Protein AF-A0A967I7R3-F1 (afdb_monomer_lite)

Sequence (116 aa):
MLYRHLVMAIALVLFTAGWAQADINAYLHDLNVSAQGNLGGFRTEVGARFGASGPQVDIALRSADSPADAAVCLWLAQQSRQPVDVVLREYRASKNQGWGTLAKNLGIKPGSAAFK

Structure (mmCIF, N/CA/C/O backbone):
data_AF-A0A967I7R3-F1
#
_entry.id   AF-A0A967I7R3-F1
#
loop_
_atom_site.group_PDB
_atom_site.id
_atom_site.type_symbol
_atom_site.label_atom_id
_atom_site.label_alt_id
_atom_site.label_comp_id
_atom_site.label_asym_id
_atom_site.label_entity_id
_atom_site.label_seq_id
_atom_site.pdbx_PDB_ins_code
_atom_site.Cartn_x
_atom_site.Cartn_y
_atom_site.Cartn_z
_atom_site.occupancy
_atom_site.B_iso_or_equiv
_atom_site.auth_seq_id
_atom_site.auth_comp_id
_atom_site.auth_asym_id
_atom_site.auth_atom_id
_atom_site.pdbx_PDB_model_num
ATOM 1 N N . MET A 1 1 ? -14.950 46.253 -21.527 1.00 54.78 1 MET A N 1
ATOM 2 C CA . MET A 1 1 ? -15.481 44.918 -21.903 1.00 54.78 1 MET A CA 1
ATOM 3 C C . MET A 1 1 ? -14.395 43.856 -22.099 1.00 54.78 1 MET A C 1
ATOM 5 O O . MET A 1 1 ? -14.636 42.727 -21.700 1.00 54.78 1 MET A O 1
ATOM 9 N N . LEU A 1 2 ? -13.205 44.191 -22.622 1.00 55.06 2 LEU A N 1
ATOM 10 C CA . LEU A 1 2 ? -12.119 43.233 -22.908 1.00 55.06 2 LEU A CA 1
ATOM 11 C C . LEU A 1 2 ? -11.606 42.440 -21.682 1.00 55.06 2 LEU A C 1
ATOM 13 O O . LEU A 1 2 ? -11.405 41.234 -21.766 1.00 55.06 2 LEU A O 1
ATOM 17 N N . TYR A 1 3 ? -11.473 43.092 -20.520 1.00 49.19 3 TYR A N 1
ATOM 18 C CA . TYR A 1 3 ? -10.940 42.472 -19.294 1.00 49.19 3 TYR A CA 1
ATOM 19 C C . TYR A 1 3 ? -11.826 41.333 -18.753 1.00 49.19 3 TYR A C 1
ATOM 21 O O . TYR A 1 3 ? -11.329 40.331 -18.254 1.00 49.19 3 TYR A O 1
ATOM 29 N N . ARG A 1 4 ? -13.152 41.436 -18.929 1.00 51.44 4 ARG A N 1
ATOM 30 C CA . ARG A 1 4 ? -14.111 40.411 -18.485 1.00 51.44 4 ARG A CA 1
ATOM 31 C C . ARG A 1 4 ? -14.025 39.134 -19.326 1.00 51.44 4 ARG A C 1
ATOM 33 O O .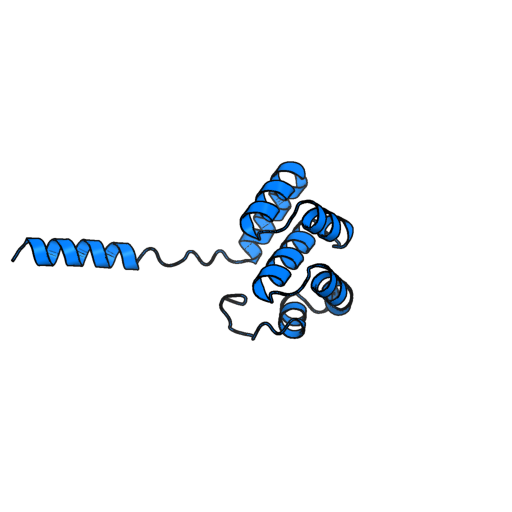 ARG A 1 4 ? -14.161 38.044 -18.784 1.00 51.44 4 ARG A O 1
ATOM 40 N N . HIS A 1 5 ? -13.754 39.269 -20.624 1.00 48.25 5 HIS A N 1
ATOM 41 C CA . HIS A 1 5 ? -13.531 38.125 -21.512 1.00 48.25 5 HIS A CA 1
ATOM 42 C C . HIS A 1 5 ? -12.173 37.461 -21.254 1.00 48.25 5 HIS A C 1
ATOM 44 O O . HIS A 1 5 ? -12.075 36.239 -21.303 1.00 48.25 5 HIS A O 1
ATOM 50 N N . LEU A 1 6 ? -11.157 38.249 -20.891 1.00 56.94 6 LEU A N 1
ATOM 51 C CA . LEU A 1 6 ? -9.816 37.753 -20.579 1.00 56.94 6 LEU A CA 1
ATOM 52 C C . LEU A 1 6 ? -9.794 36.948 -19.263 1.00 56.94 6 LEU A C 1
ATOM 54 O O . LEU A 1 6 ? -9.209 35.870 -19.213 1.00 56.94 6 LEU A O 1
ATOM 58 N N . VAL A 1 7 ? -10.527 37.395 -18.236 1.00 60.22 7 VAL A N 1
ATOM 59 C CA . VAL A 1 7 ? -10.692 36.645 -16.973 1.00 60.22 7 VAL A CA 1
ATOM 60 C C . VAL A 1 7 ? -11.515 35.362 -17.169 1.00 60.22 7 VAL A C 1
ATOM 62 O O . VAL A 1 7 ? -11.171 34.330 -16.598 1.00 60.22 7 VAL A O 1
ATOM 65 N N . MET A 1 8 ? -12.553 35.376 -18.018 1.00 58.41 8 MET A N 1
ATOM 66 C CA . MET A 1 8 ? -13.319 34.159 -18.337 1.00 58.41 8 MET A CA 1
ATOM 67 C C . MET A 1 8 ? -12.501 33.131 -19.133 1.00 58.41 8 MET A C 1
ATOM 69 O O . MET A 1 8 ? -12.637 31.935 -18.888 1.00 58.41 8 MET A O 1
ATOM 73 N N . ALA A 1 9 ? -11.624 33.574 -20.039 1.00 56.78 9 ALA A N 1
ATOM 74 C CA . ALA A 1 9 ? -10.745 32.679 -20.791 1.00 56.78 9 ALA A CA 1
ATOM 75 C C . ALA A 1 9 ? -9.698 32.000 -19.888 1.00 56.78 9 ALA A C 1
ATOM 77 O O . ALA A 1 9 ? -9.449 30.806 -20.029 1.00 56.78 9 ALA A O 1
ATOM 78 N N . ILE A 1 10 ? -9.147 32.724 -18.906 1.00 57.19 10 ILE A N 1
ATOM 79 C CA . ILE A 1 10 ? -8.219 32.160 -17.911 1.00 57.19 10 ILE A CA 1
ATOM 80 C C . ILE A 1 10 ? -8.943 31.172 -16.979 1.00 57.19 10 ILE A C 1
ATOM 82 O O . ILE A 1 10 ? -8.413 30.102 -16.687 1.00 57.19 10 ILE A O 1
ATOM 86 N N . ALA A 1 11 ? -10.178 31.475 -16.566 1.00 55.34 11 ALA A N 1
ATOM 87 C CA . ALA A 1 11 ? -10.980 30.573 -15.737 1.00 55.34 11 ALA A CA 1
ATOM 88 C C . ALA A 1 11 ? -11.372 29.270 -16.464 1.00 55.34 11 ALA A C 1
ATOM 90 O O . ALA A 1 11 ? -11.453 28.218 -15.833 1.00 55.34 11 ALA A O 1
ATOM 91 N N . LEU A 1 12 ? -11.565 29.315 -17.788 1.00 53.91 12 LEU A N 1
ATOM 92 C CA . LEU A 1 12 ? -11.891 28.139 -18.600 1.00 53.91 12 LEU A CA 1
ATOM 93 C C . LEU A 1 12 ? -10.682 27.207 -18.793 1.00 53.91 12 LEU A C 1
ATOM 95 O O . LEU A 1 12 ? -10.835 25.989 -18.734 1.00 53.91 12 LEU A O 1
ATOM 99 N N . VAL A 1 13 ? -9.473 27.761 -18.947 1.00 55.47 13 VAL A N 1
ATOM 100 C CA . VAL A 1 13 ? -8.231 26.972 -19.057 1.00 55.47 13 VAL A CA 1
ATOM 101 C C . VAL A 1 13 ? -7.910 26.258 -17.739 1.00 55.47 13 VAL A C 1
ATOM 103 O O . VAL A 1 13 ? -7.558 25.079 -17.753 1.00 55.47 13 VAL A O 1
ATOM 106 N N . LEU A 1 14 ? -8.131 26.913 -16.594 1.00 52.50 14 LEU A N 1
ATOM 107 C CA . LEU A 1 14 ? -7.922 26.311 -15.269 1.00 52.50 14 LEU A CA 1
ATOM 108 C C . LEU A 1 14 ? -8.919 25.184 -14.939 1.00 52.50 14 LEU A C 1
ATOM 110 O O . LEU A 1 14 ? -8.612 24.332 -14.110 1.00 52.50 14 LEU A O 1
ATOM 114 N N . PHE A 1 15 ? -10.077 25.133 -15.606 1.00 47.84 15 PHE A N 1
ATOM 115 C CA . PHE A 1 15 ? -11.057 24.050 -15.447 1.00 47.84 15 PHE A CA 1
ATOM 116 C C . PHE A 1 15 ? -10.755 22.825 -16.333 1.00 47.84 15 PHE A C 1
ATOM 118 O O . PHE A 1 15 ? -11.273 21.738 -16.088 1.00 47.84 15 PHE A O 1
ATOM 125 N N . THR A 1 16 ? -9.897 22.986 -17.352 1.00 47.16 16 THR A N 1
ATOM 126 C CA . THR A 1 16 ? -9.484 21.913 -18.282 1.00 47.16 16 THR A CA 1
ATOM 127 C C . THR A 1 16 ? -8.194 21.202 -17.886 1.00 47.16 16 THR A C 1
ATOM 129 O O . THR A 1 16 ? -7.809 20.241 -18.550 1.00 47.16 16 THR A O 1
ATOM 132 N N . ALA A 1 17 ? -7.571 21.586 -16.765 1.00 45.25 17 ALA A N 1
ATOM 133 C CA . ALA A 1 17 ? -6.643 20.719 -16.039 1.00 45.25 17 ALA A CA 1
ATOM 134 C C . ALA A 1 17 ? -7.445 19.578 -15.383 1.00 45.25 17 ALA A C 1
ATOM 136 O O . ALA A 1 17 ? -7.494 19.420 -14.165 1.00 45.25 17 ALA A O 1
ATOM 137 N N . GLY A 1 18 ? -8.167 18.836 -16.224 1.00 45.84 18 GLY A N 1
ATOM 138 C CA . GLY A 1 18 ? -8.880 17.634 -15.878 1.00 45.84 18 GLY A CA 1
ATOM 139 C C . GLY A 1 18 ? -7.853 16.669 -15.340 1.00 45.84 18 GLY A C 1
ATOM 140 O O . GLY A 1 18 ? -7.017 16.175 -16.090 1.00 45.84 18 GLY A O 1
ATOM 141 N N . TRP A 1 19 ? -7.889 16.511 -14.020 1.00 42.16 19 TRP A N 1
ATOM 142 C CA . TRP A 1 19 ? -7.573 15.306 -13.278 1.00 42.16 19 TRP A CA 1
ATOM 143 C C . TRP A 1 19 ? -7.066 14.208 -14.205 1.00 42.16 19 TRP A C 1
ATOM 145 O O . TRP A 1 19 ? -7.850 13.481 -14.815 1.00 42.16 19 TRP A O 1
ATOM 155 N N . ALA A 1 20 ? -5.744 14.124 -14.345 1.00 45.47 20 ALA A N 1
ATOM 156 C CA . ALA A 1 20 ? -5.130 12.908 -14.827 1.00 45.47 20 ALA A CA 1
ATOM 157 C C . ALA A 1 20 ? -5.488 11.839 -13.788 1.00 45.47 20 ALA A C 1
ATOM 159 O O . ALA A 1 20 ? -4.793 11.682 -12.783 1.00 45.47 20 ALA A O 1
ATOM 160 N N . GLN A 1 21 ? -6.632 11.174 -13.972 1.00 49.97 21 GLN A N 1
ATOM 161 C CA . GLN A 1 21 ? -6.923 9.910 -13.318 1.00 49.97 21 GLN A CA 1
ATOM 162 C C . GLN A 1 21 ? -5.872 8.953 -13.867 1.00 49.97 21 GLN A C 1
ATOM 164 O O . GLN A 1 21 ? -6.018 8.382 -14.944 1.00 49.97 21 GLN A O 1
ATOM 169 N N . ALA A 1 22 ? -4.731 8.915 -13.183 1.00 53.44 22 ALA A N 1
ATOM 170 C CA . ALA A 1 22 ? -3.685 7.963 -13.460 1.00 53.44 22 ALA A CA 1
ATOM 171 C C . ALA A 1 22 ? -4.304 6.584 -13.255 1.00 53.44 22 ALA A C 1
ATOM 173 O O . ALA A 1 22 ? -4.700 6.249 -12.138 1.00 53.44 22 ALA A O 1
ATOM 174 N N . ASP A 1 23 ? -4.431 5.838 -14.351 1.00 60.00 23 ASP A N 1
ATOM 175 C CA . ASP A 1 23 ? -4.883 4.457 -14.332 1.00 60.00 23 ASP A CA 1
ATOM 176 C C . ASP A 1 23 ? -4.059 3.708 -13.279 1.00 60.00 23 ASP A C 1
ATOM 178 O O . ASP A 1 23 ? -2.822 3.697 -13.324 1.00 60.00 23 ASP A O 1
ATOM 182 N N . ILE A 1 24 ? -4.742 3.149 -12.279 1.00 58.59 24 ILE A N 1
ATOM 183 C CA . ILE A 1 24 ? -4.072 2.539 -11.135 1.00 58.59 24 ILE A CA 1
ATOM 184 C C . ILE A 1 24 ? -3.174 1.385 -11.590 1.00 58.59 24 ILE A C 1
ATOM 186 O O . ILE A 1 24 ? -2.130 1.173 -10.991 1.00 58.59 24 ILE A O 1
ATOM 190 N N . ASN A 1 25 ? -3.502 0.693 -12.687 1.00 54.91 25 ASN A N 1
ATOM 191 C CA . ASN A 1 25 ? -2.655 -0.365 -13.229 1.00 54.91 25 ASN A CA 1
ATOM 192 C C . ASN A 1 25 ? -1.403 0.200 -13.897 1.00 54.91 25 ASN A C 1
ATOM 194 O O . ASN A 1 25 ? -0.326 -0.365 -13.720 1.00 54.91 25 ASN A O 1
ATOM 198 N N . ALA A 1 26 ? -1.515 1.313 -14.627 1.00 58.75 26 ALA A N 1
ATOM 199 C CA . ALA A 1 26 ? -0.351 1.985 -15.204 1.00 58.75 26 ALA A CA 1
ATOM 200 C C . ALA A 1 26 ? 0.588 2.505 -14.104 1.00 58.75 26 ALA A C 1
ATOM 202 O O . ALA A 1 26 ? 1.802 2.329 -14.194 1.00 58.75 26 ALA A O 1
ATOM 203 N N . TYR A 1 27 ? 0.024 3.060 -13.025 1.00 62.22 27 TYR A N 1
ATOM 204 C CA . TYR A 1 27 ? 0.792 3.460 -11.848 1.00 62.22 27 TYR A CA 1
ATOM 205 C C . TYR A 1 27 ? 1.443 2.263 -11.150 1.00 62.22 27 TYR A C 1
ATOM 207 O O . TYR A 1 27 ? 2.628 2.310 -10.848 1.00 62.22 27 TYR A O 1
ATOM 215 N N . LEU A 1 28 ? 0.708 1.173 -10.918 1.00 61.69 28 LEU A N 1
ATOM 216 C CA . LEU A 1 28 ? 1.253 -0.021 -10.267 1.00 61.69 28 LEU A CA 1
ATOM 217 C C . LEU A 1 28 ? 2.349 -0.687 -11.100 1.00 61.69 28 LEU A C 1
ATOM 219 O O . LEU A 1 28 ? 3.301 -1.218 -10.532 1.00 61.69 28 LEU A O 1
ATOM 223 N N . HIS A 1 29 ? 2.246 -0.636 -12.427 1.00 60.22 29 HIS A N 1
ATOM 224 C CA . HIS A 1 29 ? 3.282 -1.132 -13.322 1.00 60.22 29 HIS A CA 1
ATOM 225 C C . HIS A 1 29 ? 4.573 -0.310 -13.204 1.00 60.22 29 HIS A C 1
ATOM 227 O O . HIS A 1 29 ? 5.632 -0.883 -12.947 1.00 60.22 29 HIS A O 1
ATOM 233 N N . ASP A 1 30 ? 4.477 1.017 -13.305 1.00 61.78 30 ASP A N 1
ATOM 234 C CA . ASP A 1 30 ? 5.616 1.936 -13.169 1.00 61.78 30 ASP A CA 1
ATOM 235 C C . ASP A 1 30 ? 6.248 1.867 -11.765 1.00 61.78 30 ASP A C 1
ATOM 237 O O . ASP A 1 30 ? 7.467 1.779 -11.599 1.00 61.78 30 ASP A O 1
ATOM 241 N N . LEU A 1 31 ? 5.405 1.764 -10.735 1.00 64.19 31 LEU A N 1
ATOM 242 C CA . LEU A 1 31 ? 5.828 1.632 -9.346 1.00 64.19 31 LEU A CA 1
ATOM 243 C C . LEU A 1 31 ? 6.558 0.306 -9.082 1.00 64.19 31 LEU A C 1
ATOM 245 O O . LEU A 1 31 ? 7.533 0.286 -8.332 1.00 64.19 31 LEU A O 1
ATOM 249 N N . ASN A 1 32 ? 6.127 -0.799 -9.699 1.00 64.56 32 ASN A N 1
ATOM 250 C CA . ASN A 1 32 ? 6.797 -2.095 -9.564 1.00 64.56 32 ASN A CA 1
ATOM 251 C C . ASN A 1 32 ? 8.184 -2.088 -10.230 1.00 64.56 32 ASN A C 1
ATOM 253 O O . ASN A 1 32 ? 9.143 -2.617 -9.667 1.00 64.56 32 ASN A O 1
ATOM 257 N N . VAL A 1 33 ? 8.303 -1.439 -11.395 1.00 59.75 33 VAL A N 1
ATOM 258 C CA . VAL A 1 33 ? 9.583 -1.239 -12.095 1.00 59.75 33 VAL A CA 1
ATOM 259 C C . VAL A 1 33 ? 10.538 -0.396 -11.240 1.00 59.75 33 VAL A C 1
ATOM 261 O O . VAL A 1 33 ? 11.701 -0.762 -11.069 1.00 59.75 33 VAL A O 1
ATOM 264 N N . SER A 1 34 ? 10.040 0.678 -10.621 1.00 59.03 34 SER A N 1
ATOM 265 C CA . SER A 1 34 ? 10.819 1.517 -9.700 1.00 59.03 34 SER A CA 1
ATOM 266 C C . SER A 1 34 ? 11.242 0.760 -8.428 1.00 59.03 34 SER A C 1
ATOM 268 O O . SER A 1 34 ? 12.403 0.823 -8.011 1.00 59.03 34 SER A O 1
ATOM 270 N N . ALA A 1 35 ? 10.346 -0.040 -7.841 1.00 60.66 35 ALA A N 1
ATOM 271 C CA . ALA A 1 35 ? 10.622 -0.814 -6.630 1.00 60.66 35 ALA A CA 1
ATOM 272 C C . ALA A 1 35 ? 11.675 -1.919 -6.832 1.00 60.66 35 ALA A C 1
ATOM 274 O O . ALA A 1 35 ? 12.445 -2.193 -5.909 1.00 60.66 35 ALA A O 1
ATOM 275 N N . GLN A 1 36 ? 11.738 -2.528 -8.023 1.00 62.09 36 GLN A N 1
ATOM 276 C CA . GLN A 1 36 ? 12.758 -3.528 -8.369 1.00 62.09 36 GLN A CA 1
ATOM 277 C C . GLN A 1 36 ? 14.172 -2.930 -8.461 1.00 62.09 36 GLN A C 1
ATOM 279 O O . GLN A 1 36 ? 15.141 -3.629 -8.170 1.00 62.09 36 GLN A O 1
ATOM 284 N N . GLY A 1 37 ? 14.301 -1.648 -8.827 1.00 62.41 37 GLY A N 1
ATOM 285 C CA . GLY A 1 37 ? 15.589 -0.952 -8.942 1.00 62.41 37 GLY A CA 1
ATOM 286 C C . GLY A 1 37 ? 16.002 -0.142 -7.706 1.00 62.41 37 GLY A C 1
ATOM 287 O O . GLY A 1 37 ? 17.196 0.022 -7.460 1.00 62.41 37 GLY A O 1
ATOM 288 N N . ASN A 1 38 ? 15.047 0.371 -6.917 1.00 71.31 38 ASN A N 1
ATOM 289 C CA . ASN A 1 38 ? 15.321 1.224 -5.755 1.00 71.31 38 ASN A CA 1
ATOM 290 C C . ASN A 1 38 ? 14.226 1.141 -4.670 1.00 71.31 38 ASN A C 1
ATOM 292 O O . ASN A 1 38 ? 13.363 2.013 -4.533 1.00 71.31 38 ASN A O 1
ATOM 296 N N . LEU A 1 39 ? 14.321 0.121 -3.815 1.00 71.00 39 LEU A N 1
ATOM 297 C CA . LEU A 1 39 ? 13.387 -0.098 -2.703 1.00 71.00 39 LEU A CA 1
ATOM 298 C C . LEU A 1 39 ? 13.365 1.057 -1.670 1.00 71.00 39 LEU A C 1
ATOM 300 O O . LEU A 1 39 ? 12.364 1.270 -0.986 1.00 71.00 39 LEU A O 1
ATOM 304 N N . GLY A 1 40 ? 14.462 1.814 -1.541 1.00 71.75 40 GLY A N 1
ATOM 305 C CA . GLY A 1 40 ? 14.538 2.993 -0.668 1.00 71.75 40 GLY A CA 1
ATOM 306 C C . GLY A 1 40 ? 13.759 4.193 -1.221 1.00 71.75 40 GLY A C 1
ATOM 307 O O . GLY A 1 40 ? 13.046 4.871 -0.476 1.00 71.75 40 GLY A O 1
ATOM 308 N N . GLY A 1 41 ? 13.840 4.408 -2.537 1.00 75.50 41 GLY A N 1
ATOM 309 C CA . GLY A 1 41 ? 13.034 5.394 -3.259 1.00 75.50 41 GLY A CA 1
ATOM 310 C C . GLY A 1 41 ? 11.544 5.083 -3.149 1.00 75.50 41 GLY A C 1
ATOM 311 O O . GLY A 1 41 ? 10.768 5.947 -2.747 1.00 75.50 41 GLY A O 1
ATOM 312 N N . PHE A 1 42 ? 11.174 3.816 -3.358 1.00 75.00 42 PHE A N 1
ATOM 313 C CA . PHE A 1 42 ? 9.803 3.334 -3.184 1.00 75.00 42 PHE A CA 1
ATOM 314 C C . PHE A 1 42 ? 9.240 3.649 -1.789 1.00 75.00 42 PHE A C 1
ATOM 316 O O . PHE A 1 42 ? 8.150 4.208 -1.677 1.00 75.00 42 PHE A O 1
ATOM 323 N N . ARG A 1 43 ? 9.987 3.348 -0.712 1.00 76.75 43 ARG A N 1
ATOM 324 C CA . ARG A 1 43 ? 9.542 3.639 0.665 1.00 76.75 43 ARG A CA 1
ATOM 325 C C . ARG A 1 43 ? 9.213 5.116 0.865 1.00 76.75 43 ARG A C 1
ATOM 327 O O . ARG A 1 43 ? 8.198 5.441 1.477 1.00 76.75 43 ARG A O 1
ATOM 334 N N . THR A 1 44 ? 10.080 5.987 0.356 1.00 80.12 44 THR A N 1
ATOM 335 C CA . THR A 1 44 ? 9.930 7.441 0.478 1.00 80.12 44 THR A CA 1
ATOM 336 C C . THR A 1 44 ? 8.712 7.932 -0.299 1.00 80.12 44 THR A C 1
ATOM 338 O O . THR A 1 44 ? 7.902 8.683 0.240 1.00 80.12 44 THR A O 1
ATOM 341 N N . GLU A 1 45 ? 8.551 7.476 -1.541 1.00 77.69 45 GLU A N 1
ATOM 342 C CA . GLU A 1 45 ? 7.452 7.887 -2.414 1.00 77.69 45 GLU A CA 1
ATOM 343 C C . GLU A 1 45 ? 6.092 7.437 -1.870 1.00 77.69 45 GLU A C 1
ATOM 345 O O . GLU A 1 45 ? 5.172 8.243 -1.740 1.00 77.69 45 GLU A O 1
ATOM 350 N N . VAL A 1 46 ? 5.970 6.164 -1.492 1.00 77.31 46 VAL A N 1
ATOM 351 C CA . VAL A 1 46 ? 4.724 5.575 -0.985 1.00 77.31 46 VAL A CA 1
ATOM 352 C C . VAL A 1 46 ? 4.338 6.177 0.367 1.00 77.31 46 VAL A C 1
ATOM 354 O O . VAL A 1 46 ? 3.169 6.502 0.584 1.00 77.31 46 VAL A O 1
ATOM 357 N N . GLY A 1 47 ? 5.312 6.393 1.258 1.00 79.31 47 GLY A N 1
ATOM 358 C CA . GLY A 1 47 ? 5.088 7.088 2.526 1.00 79.31 47 GLY A CA 1
ATOM 359 C C . GLY A 1 47 ? 4.587 8.520 2.321 1.00 79.31 47 GLY A C 1
ATOM 360 O O . GLY A 1 47 ? 3.587 8.913 2.921 1.00 79.31 47 GLY A O 1
ATOM 361 N N . ALA A 1 48 ? 5.222 9.279 1.421 1.00 80.69 48 ALA A N 1
ATOM 362 C CA . ALA A 1 48 ? 4.832 10.655 1.116 1.00 80.69 48 ALA A CA 1
ATOM 363 C C . ALA A 1 48 ? 3.456 10.748 0.438 1.00 80.69 48 ALA A C 1
ATOM 365 O O . ALA A 1 48 ? 2.654 11.616 0.781 1.00 80.69 48 ALA A O 1
ATOM 366 N N . ARG A 1 49 ? 3.163 9.849 -0.507 1.00 76.56 49 ARG A N 1
ATOM 367 C CA . ARG A 1 49 ? 1.935 9.886 -1.311 1.00 76.56 49 ARG A CA 1
ATOM 368 C C . ARG A 1 49 ? 0.704 9.433 -0.536 1.00 76.56 49 ARG A C 1
ATOM 370 O O . ARG A 1 49 ? -0.367 10.013 -0.715 1.00 76.56 49 ARG A O 1
ATOM 377 N N . PHE A 1 50 ? 0.850 8.420 0.318 1.00 77.44 50 PHE A N 1
ATOM 378 C CA . PHE A 1 50 ? -0.278 7.845 1.054 1.00 77.44 50 PHE A CA 1
ATOM 379 C C . PHE A 1 50 ? -0.342 8.256 2.528 1.00 77.44 50 PHE A C 1
ATOM 381 O O . PHE A 1 50 ? -1.258 7.852 3.243 1.00 77.44 50 PHE A O 1
ATOM 388 N N . GLY A 1 51 ? 0.606 9.078 2.991 1.00 79.69 51 GLY A N 1
ATOM 389 C CA . GLY A 1 51 ? 0.682 9.515 4.386 1.00 79.69 51 GLY A CA 1
ATOM 390 C C . GLY A 1 51 ? 1.005 8.376 5.356 1.00 79.69 51 GLY A C 1
ATOM 391 O O . GLY A 1 51 ? 0.635 8.445 6.527 1.00 79.69 51 GLY A O 1
ATOM 392 N N . ALA A 1 52 ? 1.656 7.315 4.872 1.00 81.94 52 ALA A N 1
ATOM 393 C CA . ALA A 1 52 ? 2.021 6.161 5.680 1.00 81.94 52 ALA A CA 1
ATO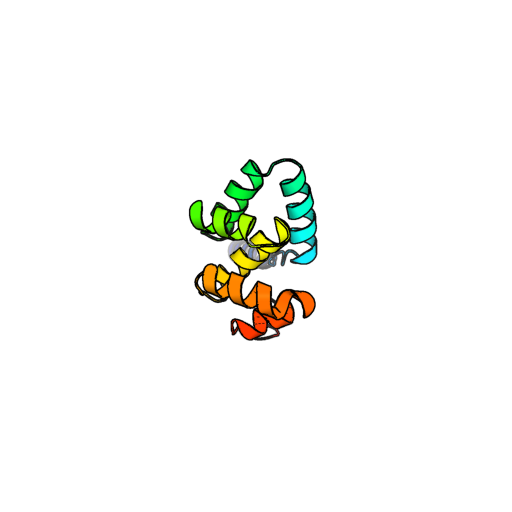M 394 C C . ALA A 1 52 ? 3.346 6.403 6.413 1.00 81.94 52 ALA A C 1
ATOM 396 O O . ALA A 1 52 ? 4.322 6.880 5.832 1.00 81.94 52 ALA A O 1
ATOM 397 N N . SER A 1 53 ? 3.404 6.035 7.692 1.00 85.38 53 SER A N 1
ATOM 398 C CA . SER A 1 53 ? 4.650 6.087 8.459 1.00 85.38 53 SER A CA 1
ATOM 399 C C . SER A 1 53 ? 5.634 5.010 7.987 1.00 85.38 53 SER A C 1
ATOM 401 O O . SER A 1 53 ? 5.223 3.954 7.505 1.00 85.38 53 SER A O 1
ATOM 403 N N . GLY A 1 54 ? 6.940 5.234 8.174 1.00 84.56 54 GLY A N 1
ATOM 404 C CA . GLY A 1 54 ? 7.977 4.241 7.848 1.00 84.56 54 GLY A CA 1
ATOM 405 C C . GLY A 1 54 ? 7.661 2.826 8.370 1.00 84.56 54 GLY A C 1
ATOM 406 O O . GLY A 1 54 ? 7.687 1.882 7.581 1.00 84.56 54 GLY A O 1
ATOM 407 N N . PRO A 1 55 ? 7.241 2.666 9.642 1.00 88.50 55 PRO A N 1
ATOM 408 C CA . PRO A 1 55 ? 6.802 1.374 10.167 1.00 88.50 55 PRO A CA 1
ATOM 409 C C . PRO A 1 55 ? 5.597 0.760 9.436 1.00 88.50 55 PRO A C 1
ATOM 411 O O . PRO A 1 55 ? 5.565 -0.450 9.230 1.00 88.50 55 PRO A O 1
ATOM 414 N N . GLN A 1 56 ? 4.608 1.559 9.019 1.00 86.62 56 GLN A N 1
ATOM 415 C CA . GLN A 1 56 ? 3.460 1.057 8.250 1.00 86.62 56 GLN A CA 1
ATOM 416 C C . GLN A 1 56 ? 3.889 0.562 6.866 1.00 86.62 56 GLN A C 1
ATOM 418 O O . GLN A 1 56 ? 3.440 -0.498 6.429 1.00 86.62 56 GLN A O 1
ATOM 423 N N . VAL A 1 57 ? 4.792 1.293 6.205 1.00 87.44 57 VAL A N 1
ATOM 424 C CA . VAL A 1 57 ? 5.364 0.887 4.914 1.00 87.44 57 VAL A CA 1
ATOM 425 C C . VAL A 1 57 ? 6.159 -0.412 5.061 1.00 87.44 57 VAL A C 1
ATOM 427 O O . VAL A 1 57 ? 5.999 -1.329 4.257 1.00 87.44 57 VAL A O 1
ATOM 430 N N . ASP A 1 58 ? 6.959 -0.540 6.120 1.00 88.75 58 ASP A N 1
ATOM 431 C CA . ASP A 1 58 ? 7.731 -1.752 6.406 1.00 88.75 58 ASP A CA 1
ATOM 432 C C . ASP A 1 58 ? 6.848 -2.971 6.665 1.00 88.75 58 ASP A C 1
A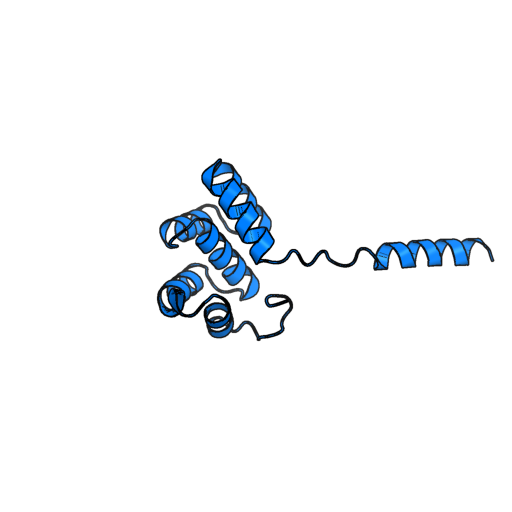TOM 434 O O . ASP A 1 58 ? 7.132 -4.065 6.173 1.00 88.75 58 ASP A O 1
ATOM 438 N N . ILE A 1 59 ? 5.768 -2.796 7.426 1.00 89.94 59 ILE A N 1
ATOM 439 C CA . ILE A 1 59 ? 4.810 -3.868 7.702 1.00 89.94 59 ILE A CA 1
ATOM 440 C C . ILE A 1 59 ? 4.116 -4.308 6.411 1.00 89.94 59 ILE A C 1
ATOM 442 O O . ILE A 1 59 ? 3.981 -5.513 6.191 1.00 89.94 59 ILE A O 1
ATOM 446 N N . ALA A 1 60 ? 3.721 -3.369 5.548 1.00 88.25 60 ALA A N 1
ATOM 447 C CA . ALA A 1 60 ? 3.101 -3.683 4.264 1.00 88.25 60 ALA A CA 1
ATOM 448 C C . ALA A 1 60 ? 4.062 -4.444 3.341 1.00 88.25 60 ALA A C 1
ATOM 450 O O . ALA A 1 60 ? 3.703 -5.506 2.837 1.00 88.25 60 ALA A O 1
ATOM 451 N N . LEU A 1 61 ? 5.307 -3.974 3.206 1.00 88.00 61 LEU A N 1
ATOM 452 C CA . LEU A 1 61 ? 6.348 -4.625 2.401 1.00 88.00 61 LEU A CA 1
ATOM 453 C C . LEU A 1 61 ? 6.677 -6.047 2.866 1.00 88.00 61 LEU A C 1
ATOM 455 O O . LEU A 1 61 ? 6.987 -6.902 2.047 1.00 88.00 61 LEU A O 1
ATOM 459 N N . ARG A 1 62 ? 6.618 -6.313 4.175 1.00 88.88 62 ARG A N 1
ATOM 460 C CA . ARG A 1 62 ? 6.842 -7.659 4.732 1.00 88.88 62 ARG A CA 1
ATOM 461 C C . ARG A 1 62 ? 5.631 -8.580 4.607 1.00 88.88 62 ARG A C 1
ATOM 463 O O . ARG A 1 62 ? 5.776 -9.789 4.746 1.00 88.88 62 ARG A O 1
ATOM 470 N N . SER A 1 63 ? 4.439 -8.010 4.456 1.00 87.38 63 SER A N 1
ATOM 471 C CA . SER A 1 63 ? 3.172 -8.740 4.550 1.00 87.38 63 SER A CA 1
ATOM 472 C C . SER A 1 63 ? 2.528 -9.036 3.205 1.00 87.38 63 SER A C 1
ATOM 474 O O . SER A 1 63 ? 1.687 -9.935 3.150 1.00 87.38 63 SER A O 1
ATOM 476 N N . ALA A 1 64 ? 2.864 -8.255 2.182 1.00 87.12 64 ALA A N 1
ATOM 477 C CA . ALA A 1 64 ? 2.361 -8.394 0.828 1.00 87.12 64 ALA A CA 1
ATOM 478 C C . ALA A 1 64 ? 3.291 -9.272 -0.022 1.00 87.12 64 ALA A C 1
ATOM 480 O O . ALA A 1 64 ? 4.489 -9.352 0.249 1.00 87.12 64 ALA A O 1
ATOM 481 N N . ASP A 1 65 ? 2.744 -9.909 -1.060 1.00 86.38 65 ASP A N 1
ATOM 482 C CA . ASP A 1 65 ? 3.511 -10.814 -1.925 1.00 86.38 65 ASP A CA 1
ATOM 483 C C . ASP A 1 65 ? 4.502 -10.048 -2.833 1.00 86.38 65 ASP A C 1
ATOM 485 O O . ASP A 1 65 ? 5.482 -10.616 -3.314 1.00 86.38 65 ASP A O 1
ATOM 489 N N . SER A 1 66 ? 4.278 -8.746 -3.048 1.00 84.31 66 SER A N 1
ATOM 490 C CA . SER A 1 66 ? 5.163 -7.870 -3.819 1.00 84.31 66 SER A CA 1
ATOM 491 C C . SER A 1 66 ? 5.174 -6.428 -3.277 1.00 84.31 66 SER A C 1
ATOM 493 O O . SER A 1 66 ? 4.240 -6.018 -2.579 1.00 84.31 66 SER A O 1
ATOM 495 N N . PRO A 1 67 ? 6.190 -5.607 -3.615 1.00 79.94 67 PRO A N 1
ATOM 496 C CA . PRO A 1 67 ? 6.167 -4.176 -3.313 1.00 79.94 67 PRO A CA 1
ATOM 497 C C . PRO A 1 67 ? 4.963 -3.447 -3.922 1.00 79.94 67 PRO A C 1
ATOM 499 O O . PRO A 1 67 ? 4.394 -2.565 -3.282 1.00 79.94 67 PRO A O 1
ATOM 502 N N . ALA A 1 68 ? 4.524 -3.840 -5.121 1.00 77.44 68 ALA A N 1
ATOM 503 C CA . ALA A 1 68 ? 3.322 -3.283 -5.738 1.00 77.44 68 ALA A CA 1
ATOM 504 C C . ALA A 1 68 ? 2.071 -3.582 -4.894 1.00 77.44 68 ALA A C 1
ATOM 506 O O . ALA A 1 68 ? 1.294 -2.678 -4.595 1.00 77.44 68 ALA A O 1
ATOM 507 N N . ASP A 1 69 ? 1.928 -4.817 -4.414 1.00 83.50 69 ASP A N 1
ATOM 508 C CA . ASP A 1 69 ? 0.818 -5.228 -3.551 1.00 83.50 69 ASP A CA 1
ATOM 509 C C . ASP A 1 69 ? 0.835 -4.475 -2.212 1.00 83.50 69 ASP A C 1
ATOM 511 O O . ASP A 1 69 ? -0.215 -4.075 -1.700 1.00 83.50 69 ASP A O 1
ATOM 515 N N . ALA A 1 70 ? 2.026 -4.220 -1.659 1.00 87.88 70 ALA A N 1
ATOM 516 C CA . ALA A 1 70 ? 2.190 -3.395 -0.465 1.00 87.88 70 ALA A CA 1
ATOM 517 C C . ALA A 1 70 ? 1.700 -1.958 -0.701 1.00 87.88 70 ALA A C 1
ATOM 519 O O . ALA A 1 70 ? 0.991 -1.406 0.144 1.00 87.88 70 ALA A O 1
ATOM 520 N N . ALA A 1 71 ? 2.023 -1.365 -1.855 1.00 82.25 71 ALA A N 1
ATOM 521 C CA . ALA A 1 71 ? 1.531 -0.042 -2.227 1.00 82.25 71 ALA A CA 1
ATOM 522 C C . ALA A 1 71 ? 0.006 -0.018 -2.388 1.00 82.25 71 ALA A C 1
ATOM 524 O O . ALA A 1 71 ? -0.633 0.906 -1.884 1.00 82.25 71 ALA A O 1
ATOM 525 N N . VAL A 1 72 ? -0.592 -1.046 -3.006 1.00 82.50 72 VAL A N 1
ATOM 526 C CA . VAL A 1 72 ? -2.058 -1.169 -3.103 1.00 82.50 72 VAL A CA 1
ATOM 527 C C . VAL A 1 72 ? -2.688 -1.235 -1.717 1.00 82.50 72 VAL A C 1
ATOM 529 O O . VAL A 1 72 ? -3.665 -0.536 -1.459 1.00 82.50 72 VAL A O 1
ATOM 532 N N . CYS A 1 73 ? -2.127 -2.024 -0.799 1.00 88.75 73 CYS A N 1
ATOM 533 C CA . CYS A 1 73 ? -2.640 -2.125 0.568 1.00 88.75 73 CYS A CA 1
ATOM 534 C C . CYS A 1 73 ? -2.560 -0.786 1.318 1.00 88.75 73 CYS A C 1
ATOM 536 O O . CYS A 1 73 ? -3.500 -0.414 2.017 1.00 88.75 73 CYS A O 1
ATOM 538 N N . LEU A 1 74 ? -1.469 -0.034 1.155 1.00 86.50 74 LEU A N 1
ATOM 539 C CA . LEU A 1 74 ? -1.308 1.287 1.773 1.00 86.50 74 LEU A CA 1
ATOM 540 C C . LEU A 1 74 ? -2.280 2.314 1.186 1.00 86.50 74 LEU A C 1
ATOM 542 O O . LEU A 1 74 ? -2.919 3.057 1.932 1.00 86.50 74 LEU A O 1
ATOM 546 N N . TRP A 1 75 ? -2.454 2.310 -0.134 1.00 83.75 75 TRP A N 1
ATOM 547 C CA . TRP A 1 75 ? -3.440 3.152 -0.802 1.00 83.75 75 TRP A CA 1
ATOM 548 C C . TRP A 1 75 ? -4.869 2.808 -0.363 1.00 83.75 75 TRP A C 1
ATOM 550 O O . TRP A 1 75 ? -5.638 3.701 -0.011 1.00 83.75 75 TRP A O 1
ATOM 560 N N . LEU A 1 76 ? -5.221 1.520 -0.296 1.00 85.25 76 LEU A N 1
ATOM 561 C CA . LEU A 1 76 ? -6.525 1.069 0.190 1.00 85.25 76 LEU A CA 1
ATOM 562 C C . LEU A 1 76 ? -6.762 1.475 1.644 1.00 85.25 76 LEU A C 1
ATOM 564 O O . LEU A 1 76 ? -7.867 1.903 1.959 1.00 85.25 76 LEU A O 1
ATOM 568 N N . ALA A 1 77 ? -5.748 1.390 2.511 1.00 87.25 77 ALA A N 1
ATOM 569 C CA . ALA A 1 77 ? -5.834 1.841 3.901 1.00 87.25 77 ALA A CA 1
ATOM 570 C C . ALA A 1 77 ? -6.146 3.340 3.994 1.00 87.25 77 ALA A C 1
ATOM 572 O O . ALA A 1 77 ? -7.021 3.751 4.758 1.00 87.25 77 ALA A O 1
ATOM 573 N N . GLN A 1 78 ? -5.506 4.158 3.158 1.00 84.19 78 GLN A N 1
ATOM 574 C CA . GLN A 1 78 ? -5.792 5.587 3.082 1.00 84.19 78 GLN A CA 1
ATOM 575 C C . GLN A 1 78 ? -7.210 5.866 2.557 1.00 84.19 78 GLN A C 1
ATOM 577 O O . GLN A 1 78 ? -7.924 6.691 3.128 1.00 84.19 78 GLN A O 1
ATOM 582 N N . GLN A 1 79 ? -7.637 5.179 1.492 1.00 79.31 79 GLN A N 1
ATOM 583 C CA . GLN A 1 79 ? -8.951 5.389 0.870 1.00 79.31 79 GLN A CA 1
ATOM 584 C C . GLN A 1 79 ? -10.109 4.915 1.755 1.00 79.31 79 GLN A C 1
ATOM 586 O O . GLN A 1 79 ? -11.116 5.611 1.882 1.00 79.31 79 GLN A O 1
ATOM 591 N N . SER A 1 80 ? -9.972 3.751 2.394 1.00 82.31 80 SER A N 1
ATOM 592 C CA . SER A 1 80 ? -10.978 3.207 3.315 1.00 82.31 80 SER A CA 1
ATOM 593 C C . SER A 1 80 ? -10.906 3.830 4.712 1.00 82.31 80 SER A C 1
ATOM 595 O O . SER A 1 80 ? -11.808 3.616 5.522 1.00 82.31 80 SER A O 1
ATOM 597 N N . ARG A 1 81 ? -9.851 4.613 4.997 1.00 86.06 81 ARG A N 1
ATOM 598 C CA . ARG A 1 81 ? -9.503 5.140 6.329 1.00 86.06 81 ARG A CA 1
ATOM 599 C C . ARG A 1 81 ? -9.403 4.042 7.390 1.00 86.06 81 ARG A C 1
ATOM 601 O O . ARG A 1 81 ? -9.710 4.275 8.559 1.00 86.06 81 ARG A O 1
ATOM 608 N N . GLN A 1 82 ? -8.996 2.846 6.979 1.00 87.62 82 GLN A N 1
ATOM 609 C CA . GLN A 1 82 ? -8.795 1.721 7.879 1.00 87.62 82 GLN A CA 1
ATOM 610 C C . GLN A 1 82 ? -7.315 1.557 8.237 1.00 87.62 82 GLN A C 1
ATOM 612 O O . GLN A 1 82 ? -6.438 1.927 7.454 1.00 87.62 82 GLN A O 1
ATOM 617 N N . PRO A 1 83 ? -7.015 0.980 9.411 1.00 90.00 83 PRO A N 1
ATOM 618 C CA . PRO A 1 83 ? -5.653 0.613 9.773 1.00 90.00 83 PRO A CA 1
ATOM 619 C C . PRO A 1 83 ? -5.015 -0.343 8.751 1.00 90.00 83 PRO A C 1
ATOM 621 O O . PRO A 1 83 ? -5.682 -1.229 8.209 1.00 90.00 83 PRO A O 1
ATOM 624 N N . VAL A 1 84 ? -3.709 -0.190 8.493 1.00 88.81 84 VAL A N 1
ATOM 625 C CA . VAL A 1 84 ? -3.006 -0.991 7.471 1.00 88.81 84 VAL A CA 1
ATOM 626 C C . VAL A 1 84 ? -3.033 -2.491 7.787 1.00 88.81 84 VAL A C 1
ATOM 628 O O . VAL A 1 84 ? -3.090 -3.313 6.882 1.00 88.81 84 VAL A O 1
ATOM 631 N N . ASP A 1 85 ? -3.047 -2.865 9.065 1.00 90.19 85 ASP A N 1
ATOM 632 C CA . ASP A 1 85 ? -3.158 -4.247 9.535 1.00 90.19 85 ASP A CA 1
ATOM 633 C C . ASP A 1 85 ? -4.511 -4.878 9.183 1.00 90.19 85 ASP A C 1
ATOM 635 O O . ASP A 1 85 ? -4.559 -6.054 8.814 1.00 90.19 85 ASP A O 1
ATOM 639 N N . VAL A 1 86 ? -5.597 -4.098 9.230 1.00 91.19 86 VAL A N 1
ATOM 640 C CA . VAL A 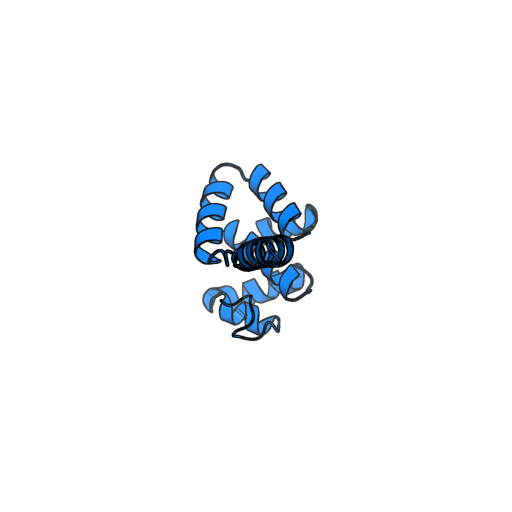1 86 ? -6.927 -4.540 8.793 1.00 91.19 86 VAL A CA 1
ATOM 641 C C . VAL A 1 86 ? -6.905 -4.815 7.295 1.00 91.19 86 VAL A C 1
ATOM 643 O O . VAL A 1 86 ? -7.314 -5.892 6.867 1.00 91.19 86 VAL A O 1
ATOM 646 N N . VAL A 1 87 ? -6.342 -3.897 6.508 1.00 91.31 87 VAL A N 1
ATOM 647 C CA . VAL A 1 87 ? -6.231 -4.063 5.053 1.00 91.31 87 VAL A CA 1
ATOM 648 C C . VAL A 1 87 ? -5.357 -5.256 4.678 1.00 91.31 87 VAL A C 1
ATOM 650 O O . VAL A 1 87 ? -5.738 -6.038 3.814 1.00 91.31 87 VAL A O 1
ATOM 653 N N . LEU A 1 88 ? -4.218 -5.447 5.345 1.00 92.12 88 LEU A N 1
ATOM 654 C CA . LEU A 1 88 ? -3.317 -6.575 5.093 1.00 92.12 88 LEU A CA 1
ATOM 655 C C . LEU A 1 88 ? -3.947 -7.921 5.468 1.00 92.12 88 LEU A C 1
ATOM 657 O O . LEU A 1 88 ? -3.695 -8.928 4.803 1.00 92.12 88 LEU A O 1
ATOM 661 N N . ARG A 1 89 ? -4.775 -7.956 6.518 1.00 92.69 89 ARG A N 1
ATOM 662 C CA . ARG A 1 89 ? -5.549 -9.149 6.879 1.00 92.69 89 ARG A CA 1
ATOM 663 C C . ARG A 1 89 ? -6.563 -9.492 5.792 1.00 92.69 89 ARG A C 1
ATOM 665 O O . ARG A 1 89 ? -6.598 -10.641 5.357 1.00 92.69 89 ARG A O 1
ATOM 672 N N . GLU A 1 90 ? -7.334 -8.509 5.333 1.00 91.06 90 GLU A N 1
ATOM 673 C CA . GLU A 1 90 ? -8.300 -8.709 4.249 1.00 91.06 90 GLU A CA 1
ATOM 674 C C . GLU A 1 90 ? -7.603 -9.092 2.938 1.00 91.06 90 GLU A C 1
ATOM 676 O O . GLU A 1 90 ? -8.034 -10.025 2.268 1.00 91.06 90 GLU A O 1
ATOM 681 N N . TYR A 1 91 ? -6.466 -8.467 2.614 1.00 90.62 91 TYR A N 1
ATOM 682 C CA . TYR A 1 91 ? -5.652 -8.826 1.453 1.00 90.62 91 TYR A CA 1
ATOM 683 C C . TYR A 1 91 ? -5.280 -10.308 1.478 1.00 90.62 91 TYR A C 1
ATOM 685 O O . TYR A 1 91 ? -5.525 -11.016 0.508 1.00 90.62 91 TYR A O 1
ATOM 693 N N . ARG A 1 92 ? -4.770 -10.829 2.600 1.00 89.81 92 ARG A N 1
ATOM 694 C CA . ARG A 1 92 ? -4.437 -12.259 2.706 1.00 89.81 92 ARG A CA 1
ATOM 695 C C . ARG A 1 92 ? -5.656 -13.164 2.528 1.00 89.81 92 ARG A C 1
ATOM 697 O O . ARG A 1 92 ? -5.515 -14.243 1.959 1.00 89.81 92 ARG A O 1
ATOM 704 N N . ALA A 1 93 ? -6.827 -12.734 2.994 1.00 88.50 93 ALA A N 1
ATOM 705 C CA . ALA A 1 93 ? -8.069 -13.491 2.871 1.00 88.50 93 ALA A CA 1
ATOM 706 C C . ALA A 1 93 ? -8.636 -13.487 1.439 1.00 88.50 93 ALA A C 1
ATOM 708 O O . ALA A 1 93 ? -9.219 -14.483 1.013 1.00 88.50 93 ALA A O 1
ATOM 709 N N . SER A 1 94 ? -8.449 -12.400 0.682 1.00 85.31 94 SER A N 1
ATOM 710 C CA . SER A 1 94 ? -9.081 -12.199 -0.628 1.00 85.31 94 SER A CA 1
ATOM 711 C C . SER A 1 94 ? -8.107 -12.023 -1.799 1.00 85.31 94 SER A C 1
ATOM 713 O O . SER A 1 94 ? -8.551 -11.678 -2.893 1.00 85.31 94 SER A O 1
ATOM 715 N N . LYS A 1 95 ? -6.796 -12.254 -1.634 1.00 79.81 95 LYS A N 1
ATOM 716 C CA . LYS A 1 95 ? -5.786 -11.987 -2.684 1.00 79.81 95 LYS A CA 1
ATOM 717 C C . LYS A 1 95 ? -6.044 -12.706 -4.010 1.00 79.81 95 LYS A C 1
ATOM 719 O O . LYS A 1 95 ? -5.778 -12.155 -5.070 1.00 79.81 95 LYS A O 1
ATOM 724 N N . ASN A 1 96 ? -6.662 -13.885 -3.967 1.00 82.69 96 ASN A N 1
ATOM 725 C CA . ASN A 1 96 ? -7.013 -14.657 -5.166 1.00 82.69 96 ASN A CA 1
ATOM 726 C C . ASN A 1 96 ? -8.329 -14.204 -5.832 1.00 82.69 96 ASN A C 1
ATOM 728 O O . ASN A 1 96 ? -8.726 -14.758 -6.852 1.00 82.69 96 ASN A O 1
ATOM 732 N N . GLN A 1 97 ? -9.030 -13.229 -5.248 1.00 80.12 97 GLN A N 1
ATOM 733 C CA . GLN A 1 97 ? -10.333 -12.727 -5.706 1.00 80.12 97 GLN A CA 1
ATOM 734 C C . GLN A 1 97 ? -10.228 -11.353 -6.389 1.00 80.12 97 GLN A C 1
ATOM 736 O O . GLN A 1 97 ? -11.244 -10.778 -6.787 1.00 80.12 97 GLN A O 1
ATOM 741 N N . GLY A 1 98 ? -9.009 -10.822 -6.509 1.00 77.62 98 GLY A N 1
ATOM 742 C CA . GLY A 1 98 ? -8.719 -9.531 -7.121 1.00 77.62 98 GLY A CA 1
ATOM 743 C C . GLY A 1 98 ? -8.987 -8.323 -6.217 1.00 77.62 98 GLY A C 1
ATOM 744 O O . GLY A 1 98 ? -9.725 -8.370 -5.229 1.00 77.62 98 GLY A O 1
ATOM 745 N N . TRP A 1 99 ? -8.391 -7.194 -6.599 1.00 80.12 99 TRP A N 1
ATOM 746 C CA . TRP A 1 99 ? -8.389 -5.948 -5.826 1.00 80.12 99 TRP A CA 1
ATOM 747 C C . TRP A 1 99 ? -9.771 -5.330 -5.633 1.00 80.12 99 TRP A C 1
ATOM 749 O O . TRP A 1 99 ? -10.040 -4.739 -4.591 1.00 80.12 99 TRP A O 1
ATOM 759 N N . GLY A 1 100 ? -10.672 -5.498 -6.604 1.00 76.75 100 GLY A N 1
ATOM 760 C CA . GLY A 1 100 ? -12.032 -4.974 -6.496 1.00 76.75 100 GLY A CA 1
ATOM 761 C C . GLY A 1 100 ? -12.837 -5.636 -5.374 1.00 76.75 100 GLY A C 1
ATOM 762 O O . GLY A 1 100 ? -13.604 -4.962 -4.685 1.00 76.75 100 GLY A O 1
ATOM 763 N N . THR A 1 101 ? -12.616 -6.934 -5.143 1.00 83.06 101 THR A N 1
ATOM 764 C CA . THR A 1 101 ? -13.231 -7.678 -4.035 1.00 83.06 101 THR A CA 1
ATOM 765 C C . THR A 1 101 ? -12.673 -7.210 -2.696 1.00 83.06 101 THR A C 1
ATOM 767 O O . THR A 1 101 ? -13.444 -6.912 -1.787 1.00 83.06 101 THR A O 1
ATOM 770 N N . LEU A 1 102 ? -11.349 -7.043 -2.604 1.00 85.06 102 LEU A N 1
ATOM 771 C CA . LEU A 1 102 ? -10.697 -6.480 -1.420 1.00 85.06 102 LEU A CA 1
ATOM 772 C C . LEU A 1 102 ? -11.240 -5.079 -1.095 1.00 85.06 102 LEU A C 1
ATOM 774 O O . LEU A 1 102 ? -11.680 -4.825 0.022 1.00 85.06 102 LEU A O 1
ATOM 778 N N . ALA A 1 103 ? -11.286 -4.182 -2.080 1.00 83.00 103 ALA A N 1
ATOM 779 C CA . ALA A 1 103 ? -11.803 -2.826 -1.913 1.00 83.00 103 ALA A CA 1
ATOM 780 C C . ALA A 1 103 ? -13.265 -2.818 -1.430 1.00 83.00 103 ALA A C 1
ATOM 782 O O . ALA A 1 103 ? -13.618 -2.058 -0.526 1.00 83.00 103 ALA A O 1
ATOM 783 N N . LYS A 1 104 ? -14.106 -3.706 -1.974 1.00 82.81 104 LYS A N 1
ATOM 784 C CA . LYS A 1 104 ? -15.495 -3.876 -1.531 1.00 82.81 104 LYS A CA 1
ATOM 785 C C . LYS A 1 104 ? -15.581 -4.345 -0.075 1.00 82.81 104 LYS A C 1
ATOM 787 O O . LYS A 1 104 ? -16.389 -3.798 0.674 1.00 82.81 104 LYS A O 1
ATOM 792 N N . ASN A 1 105 ? -14.755 -5.311 0.332 1.00 84.56 105 ASN A N 1
ATOM 793 C CA . ASN A 1 105 ? -14.715 -5.819 1.712 1.00 84.56 105 ASN A CA 1
ATOM 794 C C . ASN A 1 105 ? -14.297 -4.731 2.713 1.00 84.56 105 ASN A C 1
ATOM 796 O O . ASN A 1 105 ? -14.793 -4.695 3.835 1.00 84.56 105 ASN A O 1
ATOM 800 N N . LEU A 1 106 ? -13.463 -3.785 2.276 1.00 85.69 106 LEU A N 1
ATOM 801 C CA . LEU A 1 106 ? -13.053 -2.612 3.055 1.00 85.69 106 LEU A CA 1
ATOM 802 C C . LEU A 1 106 ? -14.097 -1.477 3.051 1.00 85.69 106 LEU A C 1
ATOM 804 O O . LEU A 1 106 ? -13.843 -0.398 3.583 1.00 85.69 106 LEU A O 1
ATOM 808 N N . GLY A 1 107 ? -15.273 -1.695 2.453 1.00 81.94 107 GLY A N 1
ATOM 809 C CA . GLY A 1 107 ? -16.369 -0.725 2.411 1.00 81.94 107 GLY A CA 1
ATOM 810 C C . GLY A 1 107 ? -16.242 0.340 1.318 1.00 81.94 107 GLY A C 1
ATOM 811 O O . GLY A 1 107 ? -17.043 1.279 1.285 1.00 81.94 107 GLY A O 1
ATOM 812 N N . ILE A 1 108 ? -15.279 0.212 0.400 1.00 76.12 108 ILE A N 1
ATOM 813 C CA . ILE A 1 108 ? -15.142 1.123 -0.740 1.00 76.12 108 ILE A CA 1
ATOM 814 C C . ILE A 1 108 ? -16.226 0.771 -1.765 1.00 76.12 108 ILE A C 1
ATOM 816 O O . ILE A 1 108 ? -16.281 -0.337 -2.300 1.00 76.12 108 ILE A O 1
ATOM 820 N N . LYS A 1 109 ? -17.122 1.724 -2.040 1.00 72.31 109 LYS A N 1
ATOM 821 C CA . LYS A 1 109 ? -18.257 1.511 -2.949 1.00 72.31 109 LYS A CA 1
ATOM 822 C C . LYS A 1 109 ? -17.776 1.325 -4.400 1.00 72.31 109 LYS A C 1
ATOM 824 O O . LYS A 1 109 ? -17.049 2.199 -4.890 1.00 72.31 109 LYS A O 1
ATOM 829 N N . PRO A 1 110 ? -18.217 0.262 -5.105 1.00 59.78 110 PRO A N 1
ATOM 830 C CA . PRO A 1 110 ? -17.978 0.098 -6.539 1.00 59.78 110 PRO A CA 1
ATOM 831 C C . PRO A 1 110 ? -18.446 1.336 -7.318 1.00 59.78 110 PRO A C 1
ATOM 833 O O . PRO A 1 110 ? -19.540 1.843 -7.069 1.00 59.78 110 PRO A O 1
ATOM 836 N N . GLY A 1 111 ? -17.612 1.848 -8.226 1.00 54.91 111 GLY A N 1
ATOM 837 C CA . GLY A 1 111 ? -17.889 3.072 -8.995 1.00 54.91 111 GLY A CA 1
ATOM 838 C C . GLY A 1 111 ? -17.509 4.392 -8.306 1.00 54.91 111 GLY A C 1
ATOM 839 O O . GLY A 1 111 ? -17.732 5.460 -8.878 1.00 54.91 111 GLY A O 1
ATOM 840 N N . SER A 1 112 ? -16.919 4.343 -7.105 1.00 54.03 112 SER A N 1
ATOM 841 C CA . SER A 1 112 ? -16.234 5.502 -6.515 1.00 54.03 112 SER A CA 1
ATOM 842 C C . SER A 1 112 ? -14.992 5.889 -7.330 1.00 54.03 112 SER A C 1
ATOM 844 O O . SER A 1 112 ? -14.539 5.122 -8.177 1.00 54.03 112 SER A O 1
ATOM 846 N N . ALA A 1 113 ? -14.420 7.070 -7.070 1.00 54.66 113 ALA A N 1
ATOM 847 C CA . ALA A 1 113 ? -13.204 7.536 -7.751 1.00 54.66 113 ALA A CA 1
ATOM 848 C C . ALA A 1 113 ? -12.010 6.566 -7.619 1.00 54.66 113 ALA A C 1
ATOM 850 O O . ALA A 1 113 ? -11.082 6.640 -8.406 1.00 54.66 113 ALA A O 1
ATOM 851 N N . ALA 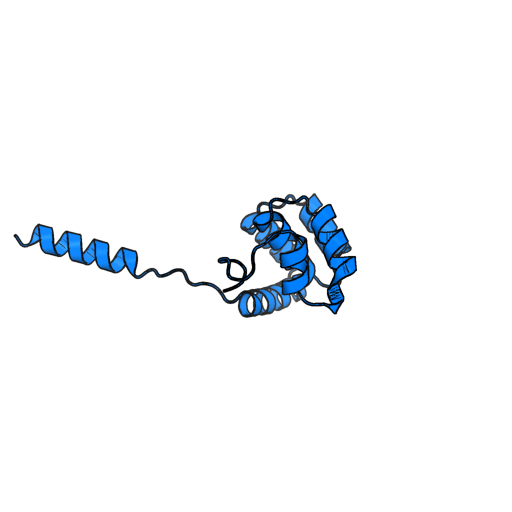A 1 114 ? -12.054 5.638 -6.657 1.00 46.62 114 ALA A N 1
ATOM 852 C CA . ALA A 1 114 ? -11.071 4.574 -6.473 1.00 46.62 114 ALA A CA 1
ATOM 853 C C . ALA A 1 114 ? -11.193 3.417 -7.496 1.00 46.62 114 ALA A C 1
ATOM 855 O O . ALA A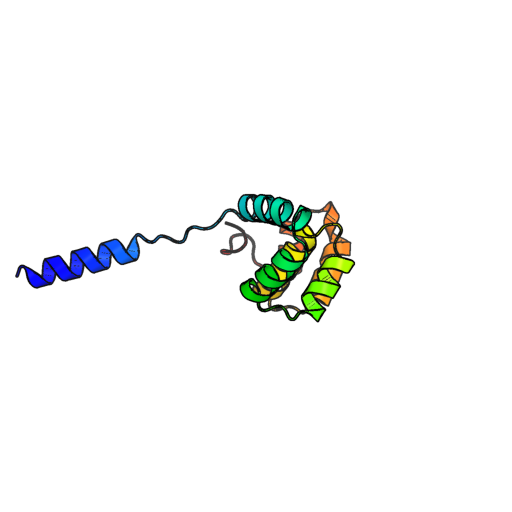 1 114 ? -10.296 2.589 -7.588 1.00 46.62 114 ALA A O 1
ATOM 856 N N . PHE A 1 115 ? -12.302 3.325 -8.238 1.00 46.47 115 PHE A N 1
ATOM 857 C CA . PHE A 1 115 ? -12.589 2.252 -9.204 1.00 46.47 115 PHE A CA 1
ATOM 858 C C . PHE A 1 115 ? -12.606 2.722 -10.671 1.00 46.47 115 PHE A C 1
ATOM 860 O O . PHE A 1 115 ? -12.942 1.923 -11.545 1.00 46.47 115 PHE A O 1
ATOM 867 N N . LYS A 1 116 ? -12.334 4.004 -10.938 1.00 41.16 116 LYS A N 1
ATOM 868 C CA . LYS A 1 116 ? -12.301 4.606 -12.279 1.00 41.16 116 LYS A CA 1
ATOM 869 C C . LYS A 1 116 ? -10.885 5.013 -12.633 1.00 41.16 116 LYS A C 1
ATOM 871 O O . LYS A 1 116 ? -10.580 4.934 -13.836 1.00 41.16 116 LYS A O 1
#

Secondary structure (DSSP, 8-state):
-HHHHHHHHHHHHHH--------HHHHHHHHHHHHHH-HHHHHHHHHHHHT--HHHHHHHHHHSSSHHHHHHHHHHHHHHT--HHHHHHHHHHHGGG-HHHHHHHTTPPTTSGGG-

Foldseek 3Di:
DVVVVVVVVVVVVVVPVPDPLPDLVNVLVVLQVVCVVDVPVSLVVLCVVLVDDSVLLVCLCVLDPGNSSSSLLSNLCSVLVHRSVVLSVLCVVCVVVDDVVSSVVSVNDDPPSVND

Radius of gyration: 18.17 Å; chains: 1; bounding box: 34×60×33 Å

pLDDT: mean 72.61, std 15.04, range [41.16, 92.69]